Protein AF-A0A363SVZ6-F1 (afdb_monomer_lite)

Structure (mmCIF, N/CA/C/O backbone):
data_AF-A0A363SVZ6-F1
#
_entry.id   AF-A0A363SVZ6-F1
#
loop_
_atom_site.group_PDB
_atom_site.id
_atom_site.type_symbol
_atom_site.label_atom_id
_atom_site.label_alt_id
_atom_site.label_comp_id
_atom_site.label_asym_id
_atom_site.label_entity_id
_atom_site.label_seq_id
_atom_site.pdbx_PDB_ins_code
_atom_site.Cartn_x
_atom_site.Cartn_y
_atom_site.Cartn_z
_atom_site.occupancy
_atom_site.B_iso_or_equiv
_atom_site.auth_seq_id
_atom_site.auth_comp_id
_atom_site.auth_asym_id
_atom_site.auth_atom_id
_atom_site.pdbx_PDB_model_num
ATOM 1 N N . MET A 1 1 ? 6.813 -9.535 -14.608 1.00 70.62 1 MET A N 1
ATOM 2 C CA . MET A 1 1 ? 5.984 -8.451 -14.034 1.00 70.62 1 MET A CA 1
ATOM 3 C C . MET A 1 1 ? 6.846 -7.637 -13.083 1.00 70.62 1 MET A C 1
ATOM 5 O O . MET A 1 1 ? 7.619 -8.260 -12.357 1.00 70.62 1 MET A O 1
ATOM 9 N N . PRO A 1 2 ? 6.773 -6.295 -13.116 1.00 78.62 2 PRO A N 1
ATOM 10 C CA . PRO A 1 2 ? 7.549 -5.452 -12.213 1.00 78.62 2 PRO A CA 1
ATOM 11 C C . PRO A 1 2 ? 7.153 -5.678 -10.747 1.00 78.62 2 PRO A C 1
ATOM 13 O O . PRO A 1 2 ? 6.031 -6.082 -10.434 1.00 78.62 2 PRO A O 1
ATOM 16 N N . GLN A 1 3 ? 8.113 -5.454 -9.851 1.00 85.69 3 GLN A N 1
ATOM 17 C CA . GLN A 1 3 ? 7.926 -5.544 -8.406 1.00 85.69 3 GLN A CA 1
ATOM 18 C C . GLN A 1 3 ? 7.827 -4.142 -7.812 1.00 85.69 3 GLN A C 1
ATOM 20 O O . GLN A 1 3 ? 8.694 -3.295 -8.026 1.00 85.69 3 GLN A O 1
ATOM 25 N N . TYR A 1 4 ? 6.779 -3.913 -7.032 1.00 87.94 4 TYR A N 1
ATOM 26 C CA . TYR A 1 4 ? 6.568 -2.676 -6.297 1.00 87.94 4 TYR A CA 1
ATOM 27 C C . TYR A 1 4 ? 6.698 -2.958 -4.809 1.00 87.94 4 TYR A C 1
ATOM 29 O O . TYR A 1 4 ? 6.047 -3.855 -4.282 1.00 87.94 4 TYR A O 1
ATOM 37 N N . TYR A 1 5 ? 7.541 -2.196 -4.129 1.00 87.44 5 TYR A N 1
ATOM 38 C CA . TYR A 1 5 ? 7.612 -2.199 -2.679 1.00 87.44 5 TYR A CA 1
ATOM 39 C C . TYR A 1 5 ? 6.630 -1.171 -2.153 1.00 87.44 5 TYR A C 1
ATOM 41 O O . TYR A 1 5 ? 6.723 0.012 -2.486 1.00 87.44 5 TYR A O 1
ATOM 49 N N . VAL A 1 6 ? 5.675 -1.642 -1.366 1.00 89.12 6 VAL A N 1
ATOM 50 C CA . VAL A 1 6 ? 4.682 -0.802 -0.716 1.00 89.12 6 VAL A CA 1
ATOM 51 C C . VAL A 1 6 ? 5.010 -0.774 0.765 1.00 89.12 6 VAL A C 1
ATOM 53 O O . VAL A 1 6 ? 5.036 -1.815 1.427 1.00 89.12 6 VAL A O 1
ATOM 56 N N . GLU A 1 7 ? 5.269 0.426 1.264 1.00 88.44 7 GLU A N 1
ATOM 57 C CA . GLU A 1 7 ? 5.542 0.697 2.668 1.00 88.44 7 GLU A CA 1
ATOM 58 C C . GLU A 1 7 ? 4.571 1.751 3.207 1.00 88.44 7 GLU A C 1
ATOM 60 O O . GLU A 1 7 ? 4.167 2.671 2.494 1.00 88.44 7 GLU A O 1
ATOM 65 N N . GLY A 1 8 ? 4.167 1.625 4.464 1.00 88.12 8 GLY A N 1
ATOM 66 C CA . GLY A 1 8 ? 3.277 2.590 5.098 1.00 88.12 8 GLY A CA 1
ATOM 67 C C . GLY A 1 8 ? 2.847 2.154 6.487 1.00 88.12 8 GLY A C 1
ATOM 68 O O . GLY A 1 8 ? 3.140 1.046 6.925 1.00 88.12 8 GLY A O 1
ATOM 69 N N . LEU A 1 9 ? 2.136 3.030 7.185 1.00 88.00 9 LEU A N 1
ATOM 70 C CA . LEU A 1 9 ? 1.516 2.714 8.466 1.00 88.00 9 LEU A CA 1
ATOM 71 C C . LEU A 1 9 ? 0.015 2.544 8.252 1.00 88.00 9 LEU A C 1
ATOM 73 O O . LEU A 1 9 ? -0.631 3.376 7.609 1.00 88.00 9 LEU A O 1
ATOM 77 N N . PHE A 1 10 ? -0.548 1.469 8.792 1.00 88.19 10 PHE A N 1
ATOM 78 C CA . PHE A 1 10 ? -1.982 1.228 8.741 1.00 88.19 10 PHE A CA 1
ATOM 79 C C . PHE A 1 10 ? -2.523 0.925 10.130 1.00 88.19 10 PHE A C 1
ATOM 81 O O . PHE A 1 10 ? -1.870 0.307 10.963 1.00 88.19 10 PHE A O 1
ATOM 88 N N . ALA A 1 11 ? -3.740 1.374 10.392 1.00 86.81 11 ALA A N 1
ATOM 89 C CA . ALA A 1 11 ? -4.477 1.009 11.575 1.00 86.81 11 ALA A CA 1
ATOM 90 C C . ALA A 1 11 ? -5.258 -0.269 11.299 1.00 86.81 11 ALA A C 1
ATOM 92 O O . ALA A 1 11 ? -6.062 -0.326 10.367 1.00 86.81 11 ALA A O 1
ATOM 93 N N . ASN A 1 12 ? -5.074 -1.286 12.131 1.00 84.06 12 ASN A N 1
ATOM 94 C CA . ASN A 1 12 ? -5.833 -2.517 11.988 1.00 84.06 12 ASN A CA 1
ATOM 95 C C . ASN A 1 12 ? -7.329 -2.299 12.272 1.00 84.06 12 ASN A C 1
ATOM 97 O O . ASN A 1 12 ? -7.763 -1.278 12.816 1.00 84.06 12 ASN A O 1
ATOM 101 N N . LYS A 1 13 ? -8.147 -3.299 11.938 1.00 78.81 13 LYS A N 1
ATOM 102 C CA . LYS A 1 13 ? -9.610 -3.262 12.102 1.00 78.81 13 L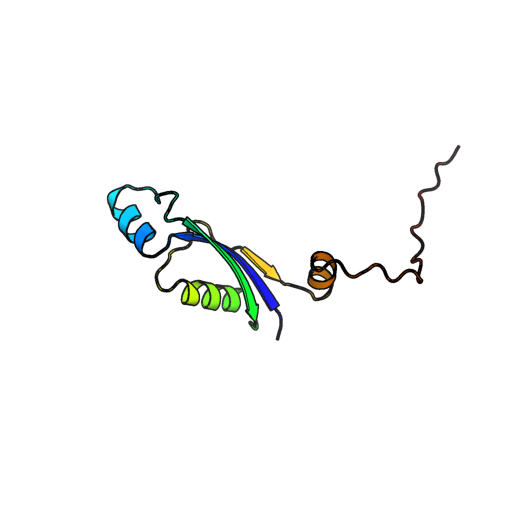YS A CA 1
ATOM 103 C C . LYS A 1 13 ? -10.065 -2.892 13.524 1.00 78.81 13 LYS A C 1
ATOM 105 O O . LYS A 1 13 ? -11.133 -2.304 13.705 1.00 78.81 13 LYS A O 1
ATOM 110 N N . GLN A 1 14 ? -9.268 -3.217 14.546 1.00 70.88 14 GLN A N 1
ATOM 111 C CA . GLN A 1 14 ? -9.544 -2.833 15.934 1.00 70.88 14 GLN A CA 1
ATOM 112 C C . GLN A 1 14 ? -9.201 -1.357 16.199 1.00 70.88 14 GLN A C 1
ATOM 114 O O . GLN A 1 14 ? -9.957 -0.671 16.891 1.00 70.88 14 GLN A O 1
ATOM 119 N N . GLY A 1 15 ? -8.116 -0.850 15.609 1.00 66.12 15 GLY A N 1
ATOM 120 C CA . GLY A 1 15 ? -7.716 0.557 15.636 1.00 66.12 15 GLY A CA 1
ATOM 121 C C . GLY A 1 15 ? -8.702 1.486 14.946 1.00 66.12 15 GLY A C 1
ATOM 122 O O . GLY A 1 15 ? -9.076 2.508 15.522 1.00 66.12 15 GLY A O 1
ATOM 123 N N . GLY A 1 16 ? -9.193 1.101 13.765 1.00 66.25 16 GLY A N 1
ATOM 124 C CA . GLY A 1 16 ? -10.207 1.863 13.027 1.00 66.25 16 GLY A CA 1
ATOM 125 C C . GLY A 1 16 ? -11.511 2.027 13.817 1.00 66.25 16 GLY A C 1
ATOM 126 O O . GLY A 1 16 ? -12.048 3.130 13.924 1.00 66.25 16 GLY A O 1
ATOM 127 N N . ARG A 1 17 ? -11.972 0.960 14.487 1.00 63.94 17 ARG A N 1
ATOM 128 C CA . ARG A 1 17 ? -13.152 1.018 15.371 1.00 63.94 17 ARG A CA 1
ATOM 129 C C . ARG A 1 17 ? -12.944 1.926 16.586 1.00 63.94 17 ARG A C 1
ATOM 131 O O . ARG A 1 17 ? -13.887 2.576 17.028 1.00 63.94 17 ARG A O 1
ATOM 138 N N . LYS A 1 18 ? -11.726 1.989 17.136 1.00 58.69 18 LYS A N 1
ATOM 139 C CA . LYS A 1 18 ? -11.405 2.860 18.280 1.00 58.69 18 LYS A CA 1
ATOM 140 C C . LYS A 1 18 ? -11.213 4.330 17.883 1.00 58.69 18 LYS A C 1
ATOM 142 O O . LYS A 1 18 ? -11.559 5.201 18.679 1.00 58.69 18 LYS A O 1
ATOM 147 N N . LYS A 1 19 ? -10.767 4.624 16.653 1.00 60.34 19 LYS A N 1
ATOM 148 C CA . LYS A 1 19 ? -10.659 5.999 16.121 1.00 60.34 19 LYS A CA 1
ATOM 149 C C . LYS A 1 19 ? -11.998 6.735 16.144 1.00 60.34 19 LYS A C 1
ATOM 151 O O . LYS A 1 19 ? -12.037 7.888 16.564 1.00 60.34 19 LYS A O 1
ATOM 156 N N . GLN A 1 20 ? -13.096 6.059 15.791 1.00 59.72 20 GLN A N 1
ATOM 157 C CA . GLN A 1 20 ? -14.441 6.654 15.828 1.00 59.72 20 GLN A CA 1
ATOM 158 C C . GLN A 1 20 ? -14.872 7.111 17.231 1.00 59.72 20 GLN A C 1
ATOM 160 O O . GLN A 1 20 ? -15.727 7.981 17.349 1.00 59.72 20 GLN A O 1
ATOM 165 N N . LYS A 1 21 ? -14.282 6.546 18.293 1.00 59.91 21 LYS A N 1
ATOM 166 C CA . LYS A 1 21 ? -14.656 6.838 19.683 1.00 59.91 21 LYS A CA 1
ATOM 167 C C . LYS A 1 21 ? -13.716 7.827 20.381 1.00 59.91 21 LYS A C 1
ATOM 169 O O . LYS A 1 21 ? -14.143 8.496 21.315 1.00 59.91 21 LYS A O 1
ATOM 174 N N . THR A 1 22 ? -12.454 7.914 19.958 1.00 61.00 22 THR A N 1
ATOM 175 C CA . THR A 1 22 ? -11.404 8.656 20.688 1.00 61.00 22 THR A CA 1
ATOM 176 C C . THR A 1 22 ? -10.683 9.705 19.831 1.00 61.00 22 THR A C 1
ATOM 178 O O . THR A 1 22 ? -9.824 10.413 20.340 1.00 61.00 22 THR A O 1
ATOM 181 N N . SER A 1 23 ? -11.041 9.867 18.550 1.00 60.38 23 SER A N 1
ATOM 182 C CA . SER A 1 23 ? -10.443 10.857 17.631 1.00 60.38 23 SER A CA 1
ATOM 183 C C . SER A 1 23 ? -8.937 10.683 17.358 1.00 60.38 23 SER A C 1
ATOM 185 O O . SER A 1 23 ? -8.347 11.503 16.661 1.00 60.38 23 SER A O 1
ATOM 187 N N . SER A 1 24 ? -8.328 9.602 17.851 1.00 65.19 24 SER A N 1
ATOM 188 C CA . SER A 1 24 ? -6.929 9.233 17.623 1.00 65.19 24 SER A CA 1
ATOM 189 C C . SER A 1 24 ? -6.811 7.715 17.517 1.00 65.19 24 SER A C 1
ATOM 191 O O . SER A 1 24 ? -7.538 6.980 18.195 1.00 65.19 24 SER A O 1
ATOM 193 N N . TYR A 1 25 ? -5.895 7.226 16.679 1.00 66.25 25 TYR A N 1
ATOM 194 C CA . TYR A 1 25 ? -5.547 5.807 16.674 1.00 66.25 25 TYR A CA 1
ATOM 195 C C . TYR A 1 25 ? -4.765 5.474 17.945 1.00 66.25 25 TYR A C 1
ATOM 197 O O . TYR A 1 25 ? -3.838 6.190 18.323 1.00 66.25 25 TYR A O 1
ATOM 205 N N . ALA A 1 26 ? -5.127 4.380 18.610 1.00 68.50 26 ALA A N 1
ATOM 206 C CA . ALA A 1 26 ? -4.297 3.855 19.684 1.00 68.50 26 ALA A CA 1
ATOM 207 C C . ALA A 1 26 ? -2.957 3.401 19.088 1.00 68.50 26 ALA A C 1
ATOM 209 O O . ALA A 1 26 ? -2.959 2.697 18.081 1.00 68.50 26 ALA A O 1
ATOM 210 N N . ALA A 1 27 ? -1.834 3.761 19.719 1.00 68.56 27 ALA A N 1
ATOM 211 C CA . ALA A 1 27 ? -0.497 3.390 19.244 1.00 68.56 27 ALA A CA 1
ATOM 212 C C . ALA A 1 27 ? -0.356 1.869 19.022 1.00 68.56 27 ALA A C 1
ATOM 214 O O . ALA A 1 27 ? 0.213 1.441 18.028 1.00 68.56 27 ALA A O 1
ATOM 215 N N . ASN A 1 28 ? -0.991 1.057 19.876 1.00 74.94 28 ASN A N 1
ATOM 216 C CA . ASN A 1 28 ? -1.019 -0.410 19.761 1.00 74.94 28 ASN A CA 1
ATOM 217 C C . ASN A 1 28 ? -1.892 -0.949 18.617 1.00 74.94 28 ASN A C 1
ATOM 219 O O . ASN A 1 28 ? -2.043 -2.158 18.476 1.00 74.94 28 ASN A O 1
ATOM 223 N N . SER A 1 29 ?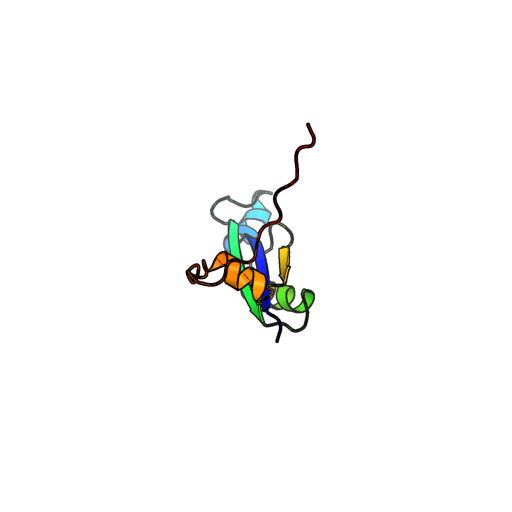 -2.561 -0.083 17.865 1.00 79.12 29 SER A N 1
ATOM 224 C CA . SER A 1 29 ? -3.404 -0.477 16.739 1.00 79.12 29 SER A CA 1
ATOM 225 C C . SER A 1 29 ? -2.868 0.013 15.399 1.00 79.12 29 SER A C 1
ATOM 227 O O . SER A 1 29 ? -3.539 -0.210 14.396 1.00 79.12 29 SER A O 1
ATOM 229 N N . ILE A 1 30 ? -1.707 0.675 15.394 1.00 84.69 30 ILE A N 1
ATOM 230 C CA . ILE A 1 30 ? -0.974 1.080 14.195 1.00 84.69 30 ILE A CA 1
ATOM 231 C C . ILE A 1 30 ? 0.095 0.022 13.939 1.00 84.69 30 ILE A C 1
ATOM 233 O O . ILE A 1 30 ? 0.931 -0.242 14.800 1.00 84.69 30 ILE A O 1
ATOM 237 N N . GLU A 1 31 ? 0.070 -0.569 12.755 1.00 85.06 31 GLU A N 1
ATOM 238 C CA . GLU A 1 31 ? 1.008 -1.593 12.323 1.00 85.06 31 GLU A CA 1
ATOM 239 C C . GLU A 1 31 ? 1.756 -1.116 11.067 1.00 85.06 31 GLU A C 1
ATOM 241 O O . GLU A 1 31 ? 1.172 -0.450 10.202 1.00 85.06 31 GLU A O 1
ATOM 246 N N . PRO A 1 32 ? 3.062 -1.411 10.954 1.00 87.88 32 PRO A N 1
ATOM 247 C CA . PRO A 1 32 ? 3.806 -1.142 9.737 1.00 87.88 32 PRO A CA 1
ATOM 248 C C . PRO A 1 32 ? 3.443 -2.164 8.660 1.00 87.88 32 PRO A C 1
ATOM 250 O O . PRO A 1 32 ? 3.475 -3.374 8.876 1.00 87.88 32 PRO A O 1
ATOM 253 N N . TYR A 1 33 ? 3.148 -1.662 7.471 1.00 87.81 33 TYR A N 1
ATOM 254 C CA . TYR A 1 33 ? 3.042 -2.442 6.253 1.00 87.81 33 TYR A CA 1
ATOM 255 C C . TYR A 1 33 ? 4.325 -2.268 5.448 1.00 87.81 33 TYR A C 1
ATOM 257 O O . TYR A 1 33 ? 4.752 -1.145 5.190 1.00 87.81 33 TYR A O 1
ATOM 265 N N . ALA A 1 34 ? 4.944 -3.376 5.059 1.00 88.38 34 ALA A N 1
ATOM 266 C CA . ALA A 1 34 ? 6.174 -3.395 4.281 1.00 88.38 34 ALA A CA 1
ATOM 267 C C . ALA A 1 34 ? 6.213 -4.686 3.462 1.00 88.38 34 ALA A C 1
ATOM 269 O O . ALA A 1 34 ? 6.643 -5.735 3.948 1.00 88.38 34 ALA A O 1
ATOM 270 N N . LYS A 1 35 ? 5.707 -4.636 2.228 1.00 86.44 35 LYS A N 1
ATOM 271 C CA . LYS 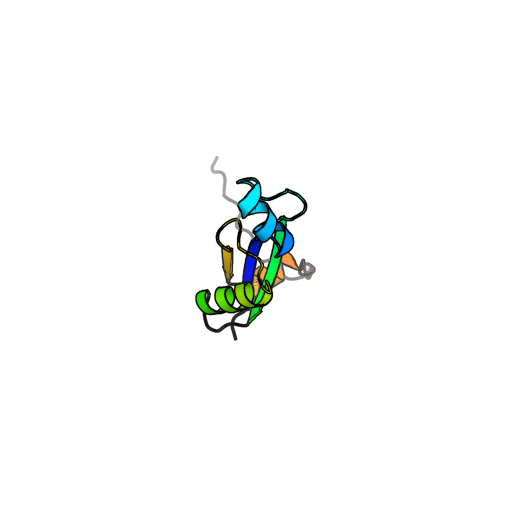A 1 35 ? 5.618 -5.815 1.357 1.00 86.44 35 LYS A CA 1
ATOM 272 C C . LYS A 1 35 ? 5.958 -5.493 -0.086 1.00 86.44 35 LYS A C 1
ATOM 274 O O . LYS A 1 35 ? 5.719 -4.397 -0.583 1.00 86.44 35 LYS A O 1
ATOM 279 N N . THR A 1 36 ? 6.497 -6.499 -0.768 1.00 89.00 36 THR A N 1
ATOM 280 C CA . THR A 1 36 ? 6.724 -6.450 -2.214 1.00 89.00 36 THR A CA 1
ATOM 281 C C . THR A 1 36 ? 5.544 -7.095 -2.925 1.00 89.00 36 THR A C 1
ATOM 283 O O . THR A 1 36 ? 5.217 -8.245 -2.647 1.00 89.00 36 THR A O 1
ATOM 286 N N . ILE A 1 37 ? 4.929 -6.365 -3.848 1.00 88.19 37 ILE A N 1
ATOM 287 C CA . ILE A 1 37 ? 3.762 -6.784 -4.618 1.00 88.19 37 ILE A CA 1
ATOM 288 C C . ILE A 1 37 ? 4.139 -6.822 -6.096 1.00 88.19 37 ILE A C 1
ATOM 290 O O . ILE A 1 37 ? 4.729 -5.881 -6.633 1.00 88.19 37 ILE A O 1
ATOM 294 N N . TRP A 1 38 ? 3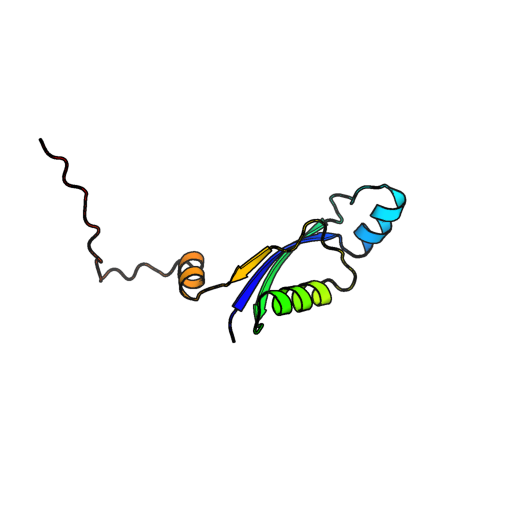.789 -7.918 -6.764 1.00 89.81 38 TRP A N 1
ATOM 295 C CA . TRP A 1 38 ? 3.827 -7.992 -8.221 1.00 89.81 38 TRP A CA 1
ATOM 296 C C . TRP A 1 38 ? 2.585 -7.314 -8.786 1.00 89.81 38 TRP A C 1
ATOM 298 O O . TRP A 1 38 ? 1.470 -7.751 -8.523 1.00 89.81 38 TRP A O 1
ATOM 308 N N . ALA A 1 39 ? 2.777 -6.253 -9.561 1.00 88.25 39 ALA A N 1
ATOM 309 C CA . ALA A 1 39 ? 1.690 -5.533 -10.213 1.00 88.25 39 ALA A CA 1
ATOM 310 C C . ALA A 1 39 ? 2.167 -4.990 -11.559 1.00 88.25 39 ALA A C 1
ATOM 312 O O . ALA A 1 39 ? 3.367 -4.924 -11.821 1.00 88.25 39 ALA A O 1
ATOM 313 N N . ASN A 1 40 ? 1.242 -4.581 -12.419 1.00 87.31 40 ASN A N 1
ATOM 314 C CA . ASN A 1 40 ? 1.567 -3.949 -13.699 1.00 87.31 40 ASN A CA 1
ATOM 315 C C . ASN A 1 40 ? 1.772 -2.432 -13.566 1.00 87.31 40 ASN A C 1
ATOM 317 O O . ASN A 1 40 ? 2.279 -1.787 -14.480 1.00 87.31 40 ASN A O 1
ATOM 321 N N . SER A 1 41 ? 1.356 -1.853 -12.437 1.00 86.69 41 SER A N 1
ATOM 322 C CA . SER A 1 41 ? 1.365 -0.414 -12.187 1.00 86.69 41 SER A CA 1
ATOM 323 C C . SER A 1 41 ? 1.447 -0.125 -10.684 1.00 86.69 41 SER A C 1
ATOM 325 O O . SER A 1 41 ? 0.907 -0.902 -9.891 1.00 86.69 41 SER A O 1
ATOM 327 N N . PRO A 1 42 ? 2.037 1.008 -10.253 1.00 84.00 42 PRO A N 1
ATOM 328 C CA . PRO A 1 42 ? 2.068 1.383 -8.838 1.00 84.00 42 PRO A CA 1
ATOM 329 C C . PRO A 1 42 ? 0.665 1.542 -8.237 1.00 84.00 42 PRO A C 1
ATOM 331 O O . PRO A 1 42 ? 0.459 1.204 -7.078 1.00 84.00 42 PRO A O 1
ATOM 334 N N . LYS A 1 43 ? -0.323 2.002 -9.020 1.00 87.88 43 LYS A N 1
ATOM 335 C CA . LYS A 1 43 ? -1.719 2.101 -8.555 1.00 87.88 43 LYS A CA 1
ATOM 336 C C . LYS A 1 43 ? -2.307 0.729 -8.232 1.00 87.88 43 LYS A C 1
ATOM 338 O O . LYS A 1 43 ? -3.004 0.576 -7.238 1.00 87.88 43 LYS A O 1
ATOM 343 N N . GLU A 1 44 ? -2.001 -0.258 -9.065 1.00 90.38 44 GLU A N 1
ATOM 344 C CA . GLU A 1 44 ? -2.462 -1.632 -8.890 1.00 90.38 44 GLU A CA 1
ATOM 345 C C . GLU A 1 44 ? -1.799 -2.279 -7.662 1.00 90.38 44 GLU A C 1
ATOM 347 O O . GLU A 1 44 ? -2.478 -2.921 -6.868 1.00 90.38 44 GLU A O 1
ATOM 352 N N . ALA A 1 45 ? -0.515 -1.996 -7.414 1.00 89.31 45 ALA A N 1
ATOM 353 C CA . ALA A 1 45 ? 0.160 -2.415 -6.184 1.00 89.31 45 ALA A CA 1
ATOM 354 C C . ALA A 1 45 ? -0.503 -1.845 -4.914 1.00 89.31 45 ALA A C 1
ATOM 356 O O . ALA A 1 45 ? -0.634 -2.561 -3.925 1.00 89.31 45 ALA A O 1
ATOM 357 N N . ILE A 1 46 ? -0.966 -0.587 -4.937 1.00 89.12 46 ILE A N 1
ATOM 358 C CA . ILE A 1 46 ? -1.694 0.020 -3.804 1.00 89.12 46 ILE A CA 1
ATOM 359 C C . ILE A 1 46 ? -3.035 -0.673 -3.580 1.00 89.12 46 ILE A C 1
ATOM 361 O O . ILE A 1 46 ? -3.412 -0.899 -2.431 1.00 89.12 46 ILE A O 1
ATOM 365 N N . LEU A 1 47 ? -3.757 -1.004 -4.654 1.00 90.50 47 LEU A N 1
ATOM 366 C CA . LEU A 1 47 ? -5.034 -1.710 -4.553 1.00 90.50 47 LEU A CA 1
ATOM 367 C C . LEU A 1 47 ? -4.845 -3.077 -3.898 1.00 90.50 47 LEU A C 1
ATOM 369 O O . LEU A 1 47 ? -5.538 -3.374 -2.931 1.00 90.50 47 LEU A O 1
ATOM 373 N N . PHE A 1 48 ? -3.852 -3.850 -4.345 1.00 90.56 48 PHE A N 1
ATOM 374 C CA . PHE A 1 48 ? -3.511 -5.127 -3.720 1.00 90.56 48 PHE A CA 1
ATOM 375 C C . PHE A 1 48 ? -3.084 -4.966 -2.260 1.00 90.56 48 PHE A C 1
ATOM 377 O O . PHE A 1 48 ? -3.543 -5.720 -1.409 1.00 90.56 48 PHE A O 1
ATOM 384 N N . ALA A 1 49 ? -2.254 -3.964 -1.949 1.00 89.12 49 ALA A N 1
ATOM 385 C CA . ALA A 1 49 ? -1.846 -3.700 -0.572 1.00 89.12 49 ALA A CA 1
ATOM 386 C C . ALA A 1 49 ? -3.045 -3.364 0.321 1.00 89.12 49 ALA A C 1
ATOM 388 O O . ALA A 1 49 ? -3.128 -3.845 1.443 1.00 89.12 49 ALA A O 1
ATOM 389 N N . THR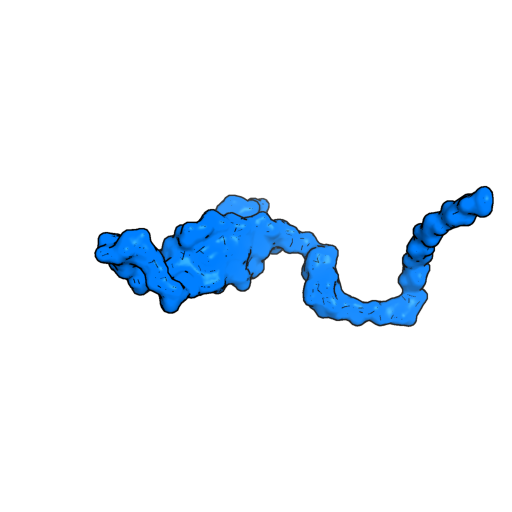 A 1 50 ? -3.974 -2.553 -0.186 1.00 88.19 50 THR A N 1
ATOM 390 C CA . THR A 1 50 ? -5.164 -2.108 0.548 1.00 88.19 50 THR A CA 1
ATOM 391 C C . THR A 1 50 ? -6.162 -3.246 0.752 1.00 88.19 50 THR A C 1
ATOM 393 O O . THR A 1 50 ? -6.742 -3.352 1.830 1.00 88.19 50 THR A O 1
ATOM 396 N N . ASP A 1 51 ? -6.335 -4.113 -0.247 1.00 88.88 51 ASP A N 1
ATOM 397 C CA . ASP A 1 51 ? -7.158 -5.323 -0.141 1.00 88.88 51 ASP A CA 1
ATOM 398 C C . ASP A 1 51 ? -6.613 -6.276 0.938 1.00 88.88 51 ASP A C 1
ATOM 400 O O . ASP A 1 51 ? -7.361 -6.772 1.786 1.00 88.88 51 ASP A O 1
ATOM 404 N N . GLU A 1 52 ? -5.285 -6.425 1.002 1.00 86.88 52 GLU A N 1
ATOM 405 C CA . GLU A 1 52 ? -4.618 -7.277 1.990 1.00 86.88 52 GLU A CA 1
ATOM 406 C C . GLU A 1 52 ? -4.835 -6.810 3.442 1.00 86.88 52 GLU A C 1
ATOM 408 O O . GLU A 1 52 ? -4.814 -7.627 4.365 1.00 86.88 52 GLU A O 1
ATOM 413 N N . LEU A 1 53 ? -5.114 -5.517 3.665 1.00 82.62 53 LEU A N 1
ATOM 414 C CA . LEU A 1 53 ? -5.359 -4.973 5.006 1.00 82.62 53 LEU A CA 1
ATOM 415 C C . LEU A 1 53 ? -6.646 -5.505 5.662 1.00 82.62 53 LEU A C 1
ATOM 417 O O . LEU A 1 53 ? -6.858 -5.255 6.849 1.00 82.62 53 LEU A O 1
ATOM 421 N N . ASN A 1 54 ? -7.523 -6.206 4.928 1.00 79.56 54 ASN A N 1
ATOM 422 C CA . ASN A 1 54 ? -8.721 -6.887 5.449 1.00 79.56 54 ASN A CA 1
ATOM 423 C C . ASN A 1 54 ? -9.586 -6.008 6.391 1.00 79.56 54 ASN A C 1
ATOM 425 O O . ASN A 1 54 ? -10.033 -6.413 7.473 1.00 79.56 54 ASN A O 1
ATOM 429 N N . GLY A 1 55 ? -9.803 -4.751 5.989 1.00 74.81 55 GLY A N 1
ATOM 430 C CA . GLY A 1 55 ? -10.546 -3.752 6.766 1.00 74.81 55 GLY A CA 1
ATOM 431 C C . GLY A 1 55 ? -9.703 -2.924 7.743 1.00 74.81 55 GLY A C 1
ATOM 432 O O . GLY A 1 55 ? -10.270 -2.281 8.630 1.00 74.81 55 GLY A O 1
ATOM 433 N N . GLY A 1 56 ? -8.376 -2.951 7.613 1.00 79.38 56 GLY A N 1
ATOM 434 C CA . GLY A 1 56 ? -7.491 -1.907 8.124 1.00 79.38 56 GLY A CA 1
ATOM 435 C C . GLY A 1 56 ? -7.551 -0.636 7.269 1.00 79.38 56 GLY A C 1
ATOM 436 O O . GLY A 1 56 ? -7.903 -0.681 6.093 1.00 79.38 56 GLY A O 1
ATOM 437 N N . GLU A 1 57 ? -7.225 0.505 7.869 1.00 83.75 57 GLU A N 1
ATOM 438 C CA . GLU A 1 57 ? -7.223 1.818 7.216 1.00 83.75 57 GLU A CA 1
ATOM 439 C C . GLU A 1 57 ? -5.813 2.405 7.257 1.00 83.75 57 GLU A C 1
ATOM 441 O O . GLU A 1 57 ? -5.176 2.407 8.308 1.00 83.75 57 GLU A O 1
ATOM 446 N N . TRP A 1 58 ? -5.321 2.925 6.135 1.00 85.81 58 TRP A N 1
ATOM 447 C CA . TRP A 1 58 ? -4.039 3.627 6.089 1.00 85.81 58 TRP A CA 1
ATOM 448 C C . TRP A 1 58 ? -4.064 4.852 7.010 1.00 85.81 58 TRP A C 1
ATOM 450 O O . TRP A 1 58 ? -4.940 5.707 6.882 1.00 85.81 58 TRP A O 1
ATOM 460 N N . THR A 1 59 ? -3.111 4.948 7.941 1.00 81.81 59 THR A N 1
ATOM 461 C CA . THR A 1 59 ? -2.996 6.139 8.800 1.00 81.81 59 THR A CA 1
ATOM 462 C C . THR A 1 59 ? -2.348 7.292 8.047 1.00 81.81 59 THR A C 1
ATOM 464 O O . THR A 1 59 ? -2.710 8.446 8.251 1.00 81.81 59 THR A O 1
ATOM 467 N N . GLU A 1 60 ? -1.407 6.962 7.165 1.00 76.88 60 GLU A N 1
ATOM 468 C CA . GLU A 1 60 ? -0.756 7.861 6.219 1.00 76.88 60 GLU A CA 1
ATOM 469 C C . GLU A 1 60 ? -0.746 7.173 4.847 1.00 76.88 60 GLU A C 1
ATOM 471 O O . GLU A 1 60 ? -0.732 5.942 4.777 1.00 76.88 60 GLU A O 1
ATOM 476 N N . GLY A 1 61 ? -0.822 7.943 3.758 1.00 79.75 61 GLY A N 1
ATOM 477 C CA . GLY A 1 61 ? -0.912 7.377 2.409 1.00 79.75 61 GLY A CA 1
ATOM 478 C C . GLY A 1 61 ? 0.236 6.394 2.121 1.00 79.75 61 GLY A C 1
ATOM 479 O O . GLY A 1 61 ? 1.384 6.710 2.439 1.00 79.75 61 GLY A O 1
ATOM 480 N N . PRO A 1 62 ? -0.036 5.218 1.523 1.00 83.50 62 PRO A N 1
ATOM 481 C CA . PRO A 1 62 ? 0.994 4.216 1.284 1.00 83.50 62 PRO A CA 1
ATOM 482 C C . PRO A 1 62 ? 2.027 4.742 0.289 1.00 83.50 62 PRO A C 1
ATOM 484 O O . PRO A 1 62 ? 1.693 5.276 -0.773 1.00 83.50 62 PRO A O 1
ATOM 487 N N . LYS A 1 63 ? 3.301 4.558 0.620 1.00 84.12 63 LYS A N 1
ATOM 488 C CA . LYS A 1 63 ? 4.419 4.913 -0.241 1.00 84.12 63 LYS A CA 1
ATOM 489 C C . LYS A 1 6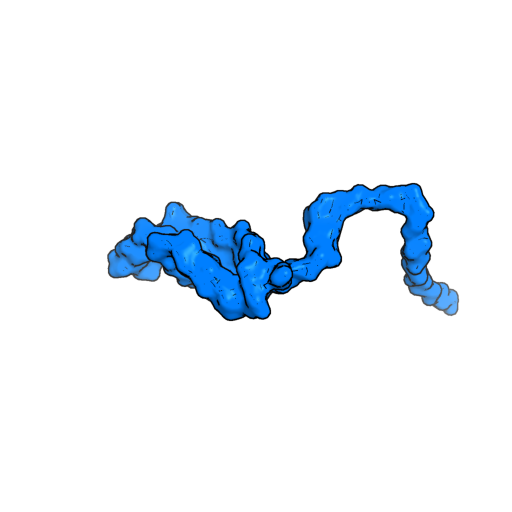3 ? 4.758 3.725 -1.125 1.00 84.12 63 LYS A C 1
ATOM 491 O O . LYS A 1 63 ? 4.994 2.618 -0.649 1.00 84.12 63 LYS A O 1
ATOM 496 N N . VAL A 1 64 ? 4.791 3.970 -2.429 1.00 85.50 64 VAL A N 1
ATOM 497 C CA . VAL A 1 64 ? 5.145 2.956 -3.420 1.00 85.50 64 VAL A CA 1
ATOM 498 C C . VAL A 1 64 ? 6.480 3.309 -4.035 1.00 85.50 64 VAL A C 1
ATOM 500 O O . VAL A 1 64 ? 6.630 4.361 -4.655 1.00 85.50 64 VAL A O 1
ATOM 503 N N . SER A 1 65 ? 7.427 2.395 -3.901 1.00 79.88 65 SER A N 1
ATOM 504 C CA . SER A 1 65 ? 8.730 2.469 -4.546 1.00 79.88 65 SER A CA 1
ATOM 505 C C . SER A 1 65 ? 8.845 1.320 -5.543 1.00 79.88 65 SER A C 1
ATOM 507 O O . SER A 1 65 ? 8.548 0.171 -5.219 1.00 79.88 65 SER A O 1
ATOM 509 N N . LEU A 1 66 ? 9.253 1.608 -6.778 1.00 79.81 66 LEU A N 1
ATOM 510 C CA . LEU A 1 66 ? 9.522 0.558 -7.759 1.00 79.81 66 LEU A CA 1
ATOM 511 C C . LEU A 1 66 ? 10.829 -0.138 -7.369 1.00 79.81 66 LEU A C 1
ATOM 513 O O . LEU A 1 66 ? 11.870 0.510 -7.273 1.00 79.81 66 LEU A O 1
ATOM 517 N N . VAL A 1 67 ? 10.777 -1.446 -7.120 1.00 66.94 67 VAL A N 1
ATOM 518 C CA . VAL A 1 67 ? 11.983 -2.225 -6.824 1.00 66.94 67 VAL A CA 1
ATOM 519 C C . VAL A 1 67 ? 12.607 -2.595 -8.153 1.00 66.94 67 VAL A C 1
ATOM 521 O O . VAL A 1 67 ? 12.199 -3.558 -8.800 1.00 66.94 67 VAL A O 1
ATOM 524 N N . THR A 1 68 ? 13.585 -1.809 -8.591 1.00 63.25 68 THR A N 1
ATOM 525 C CA . THR A 1 68 ? 14.475 -2.248 -9.664 1.00 63.25 68 THR A CA 1
ATOM 526 C C . THR A 1 68 ? 15.382 -3.357 -9.128 1.00 63.25 68 THR A C 1
ATOM 528 O O . THR A 1 68 ? 15.742 -3.370 -7.946 1.00 63.25 68 THR A O 1
ATOM 531 N N . GLU A 1 69 ? 15.762 -4.308 -9.983 1.00 53.91 69 GLU A N 1
ATOM 532 C CA . GLU A 1 69 ? 16.652 -5.414 -9.598 1.00 53.91 69 GLU A CA 1
ATOM 533 C C . GLU A 1 69 ? 17.975 -4.905 -8.990 1.00 53.91 69 GLU A C 1
ATOM 535 O O . GLU A 1 69 ? 18.469 -5.481 -8.024 1.00 53.91 69 GLU A O 1
ATOM 540 N N . GLU A 1 70 ? 18.481 -3.758 -9.459 1.00 55.94 70 GLU A N 1
ATOM 541 C CA . GLU A 1 70 ? 19.680 -3.085 -8.937 1.00 55.94 70 GLU A CA 1
ATOM 542 C C . GLU A 1 70 ? 19.529 -2.641 -7.469 1.00 55.94 70 GLU A C 1
ATOM 544 O O . GLU A 1 70 ? 20.446 -2.796 -6.659 1.00 55.94 70 GLU A O 1
ATOM 549 N N . GLN A 1 71 ? 18.342 -2.161 -7.081 1.00 60.88 71 GLN A N 1
ATOM 550 C CA . GLN A 1 71 ? 18.061 -1.775 -5.699 1.00 60.88 71 GLN A CA 1
ATOM 551 C C . GLN A 1 71 ? 17.946 -3.010 -4.790 1.00 60.88 71 GLN A C 1
ATOM 553 O O . GLN A 1 71 ? 18.446 -2.987 -3.666 1.00 60.88 71 GLN A O 1
ATOM 558 N N . ARG A 1 72 ? 17.388 -4.122 -5.298 1.00 59.16 72 ARG A N 1
ATOM 559 C CA . ARG A 1 72 ? 17.338 -5.415 -4.589 1.00 59.16 72 ARG A CA 1
ATOM 560 C C . ARG A 1 72 ? 18.740 -5.985 -4.340 1.00 59.16 72 ARG A C 1
ATOM 562 O O . ARG A 1 72 ? 19.012 -6.443 -3.231 1.00 59.16 72 ARG A O 1
ATOM 569 N N . MET A 1 73 ? 19.637 -5.896 -5.328 1.00 51.97 73 MET A N 1
ATOM 570 C CA . MET A 1 73 ? 21.031 -6.349 -5.198 1.00 51.97 73 MET A CA 1
ATOM 571 C C . MET A 1 73 ? 21.843 -5.515 -4.194 1.00 51.97 73 MET A C 1
ATOM 573 O O . MET A 1 73 ? 22.732 -6.049 -3.532 1.00 51.97 73 MET A O 1
ATOM 577 N N . ARG A 1 74 ? 21.506 -4.229 -4.013 1.00 59.62 74 ARG A N 1
ATOM 578 C CA . ARG A 1 74 ? 22.140 -3.356 -3.009 1.00 59.62 74 ARG A CA 1
ATOM 579 C C . ARG A 1 74 ? 21.689 -3.671 -1.581 1.00 59.62 74 ARG A C 1
ATOM 581 O O . ARG A 1 74 ? 22.505 -3.637 -0.667 1.00 59.62 74 ARG A O 1
ATOM 588 N N . THR A 1 75 ? 20.405 -3.980 -1.383 1.00 57.06 75 THR A N 1
ATOM 589 C CA . THR A 1 75 ? 19.834 -4.275 -0.055 1.00 57.06 75 THR A CA 1
ATOM 590 C C . THR A 1 75 ? 20.150 -5.691 0.424 1.00 57.06 75 THR A C 1
ATOM 592 O O . THR A 1 75 ? 20.302 -5.904 1.622 1.00 57.06 75 THR A O 1
ATOM 595 N N . GLN A 1 76 ? 20.290 -6.657 -0.489 1.00 55.28 76 GLN A N 1
ATOM 596 C CA . GLN A 1 76 ? 20.673 -8.028 -0.135 1.00 55.28 76 GLN A CA 1
ATOM 597 C C . GLN A 1 76 ? 22.171 -8.202 0.145 1.00 55.28 76 GLN A C 1
ATOM 599 O O . GLN A 1 76 ? 22.579 -9.322 0.433 1.00 55.28 76 GLN A O 1
ATOM 604 N N . GLY A 1 77 ? 22.974 -7.128 0.095 1.00 50.19 77 GLY A N 1
ATOM 605 C CA . GLY A 1 77 ? 24.411 -7.213 0.330 1.00 50.19 77 GLY A CA 1
ATOM 606 C C . GLY A 1 77 ? 25.028 -8.237 -0.611 1.00 50.19 77 GLY A C 1
ATOM 607 O O . GLY A 1 77 ? 25.469 -9.293 -0.165 1.00 50.19 77 GLY A O 1
ATOM 608 N N . ALA A 1 78 ? 24.994 -7.959 -1.919 1.00 49.66 78 ALA A N 1
ATOM 609 C CA . ALA A 1 78 ? 25.751 -8.756 -2.874 1.00 49.66 78 ALA A CA 1
ATOM 610 C C . ALA A 1 78 ? 27.179 -8.924 -2.317 1.00 49.66 78 ALA A C 1
ATOM 612 O O . ALA A 1 78 ? 27.820 -7.902 -2.050 1.00 49.66 78 ALA A O 1
ATOM 613 N N . PRO A 1 79 ? 27.665 -10.158 -2.067 1.00 52.16 79 PRO A N 1
ATOM 614 C CA . PRO A 1 79 ? 29.050 -10.342 -1.677 1.00 52.16 79 PRO A CA 1
ATOM 615 C C . PRO A 1 79 ? 29.898 -9.668 -2.749 1.00 52.16 79 PRO A C 1
ATOM 617 O O . PRO A 1 79 ? 29.740 -9.955 -3.938 1.00 52.16 79 PRO A O 1
ATOM 620 N N . GLU A 1 80 ? 30.734 -8.720 -2.329 1.00 52.84 80 GLU A N 1
ATOM 621 C CA . GLU A 1 80 ? 31.738 -8.117 -3.190 1.00 52.84 80 GLU A CA 1
ATOM 622 C C . GLU A 1 80 ? 32.540 -9.273 -3.786 1.00 52.84 80 GLU A C 1
ATOM 624 O O . GLU A 1 80 ? 33.305 -9.923 -3.079 1.00 52.84 80 GLU A O 1
ATOM 629 N N . PHE A 1 81 ? 32.318 -9.604 -5.061 1.00 50.56 81 PHE A N 1
ATOM 630 C CA . PHE A 1 81 ? 33.176 -10.557 -5.750 1.00 50.56 81 PHE A CA 1
ATOM 631 C C . PHE A 1 81 ? 34.557 -9.894 -5.816 1.00 50.56 81 PHE A C 1
ATOM 633 O O . PHE A 1 81 ? 34.699 -8.869 -6.498 1.00 50.56 81 PHE A O 1
ATOM 640 N N . PRO A 1 82 ? 35.579 -10.410 -5.108 1.00 49.81 82 PRO A N 1
ATOM 641 C CA . PRO A 1 82 ? 36.889 -9.794 -5.123 1.00 49.81 82 PRO A CA 1
ATOM 642 C C . PRO A 1 82 ? 37.521 -10.155 -6.467 1.00 49.81 82 PRO A C 1
ATOM 644 O O . PRO A 1 82 ? 38.058 -11.246 -6.640 1.00 49.81 82 PRO A O 1
ATOM 647 N N . GLY A 1 83 ? 37.397 -9.274 -7.461 1.00 52.31 83 GLY A N 1
ATOM 648 C CA . GLY A 1 83 ? 37.999 -9.544 -8.767 1.00 52.31 83 GLY A CA 1
ATOM 649 C C . GLY A 1 83 ? 37.807 -8.521 -9.881 1.00 52.31 83 GLY A C 1
ATOM 650 O O . GLY A 1 83 ? 38.578 -8.563 -10.831 1.00 52.31 83 GLY A O 1
ATOM 651 N N . PHE A 1 84 ? 36.852 -7.590 -9.803 1.00 49.81 84 PHE A N 1
ATOM 652 C CA . PHE A 1 84 ? 36.666 -6.592 -10.866 1.00 49.81 84 PHE A CA 1
ATOM 653 C C . PHE A 1 84 ? 36.557 -5.178 -10.297 1.00 49.81 84 PHE A C 1
ATOM 655 O O . PHE A 1 84 ? 35.488 -4.662 -9.984 1.00 49.81 84 PHE A O 1
ATOM 662 N N . SER A 1 85 ? 37.716 -4.540 -10.167 1.00 49.09 85 SER A N 1
ATOM 663 C CA . SER A 1 85 ? 37.853 -3.121 -9.873 1.00 49.09 85 SER A CA 1
ATOM 664 C C . SER A 1 85 ? 37.248 -2.277 -11.001 1.00 49.09 85 SER A C 1
ATOM 666 O O . SER A 1 85 ? 37.902 -2.018 -12.013 1.00 49.09 85 SER A O 1
ATOM 668 N N . ALA A 1 86 ? 36.024 -1.787 -10.825 1.00 51.62 86 ALA A N 1
ATOM 669 C CA . ALA A 1 86 ? 35.578 -0.601 -11.543 1.00 51.62 86 ALA A CA 1
ATOM 670 C C . ALA A 1 86 ? 36.254 0.621 -10.900 1.00 51.62 86 ALA A C 1
ATOM 672 O O . ALA A 1 86 ? 35.834 1.119 -9.857 1.00 51.62 86 ALA A O 1
ATOM 673 N N . SER A 1 87 ? 37.366 1.045 -11.504 1.00 49.69 87 SER A N 1
ATOM 674 C CA . SER A 1 87 ? 38.122 2.258 -11.189 1.00 49.69 87 SER A CA 1
ATOM 675 C C . SER A 1 87 ? 37.224 3.435 -10.797 1.00 49.69 87 SER A C 1
ATOM 677 O O . SER A 1 87 ? 36.542 4.017 -11.636 1.00 49.69 87 SER A O 1
ATOM 679 N N . GLN A 1 88 ? 37.275 3.837 -9.528 1.00 55.75 88 GLN A N 1
ATOM 680 C CA . GLN A 1 88 ? 36.776 5.137 -9.083 1.00 55.75 88 GLN A CA 1
ATOM 681 C C . GLN A 1 88 ? 37.758 6.227 -9.561 1.00 55.75 88 GLN A C 1
ATOM 683 O O . GLN A 1 88 ? 38.928 6.197 -9.159 1.00 55.75 88 GLN A O 1
ATOM 688 N N . PRO A 1 89 ? 37.349 7.204 -10.392 1.00 52.97 89 PRO A N 1
ATOM 689 C CA . PRO A 1 89 ? 38.214 8.328 -10.726 1.00 52.97 89 PRO A CA 1
ATOM 690 C C . PRO A 1 89 ? 38.335 9.260 -9.510 1.00 52.97 89 PRO A C 1
ATOM 692 O O . PRO A 1 89 ? 37.393 9.954 -9.136 1.00 52.97 89 PRO A O 1
ATOM 695 N N . LYS A 1 90 ? 39.513 9.281 -8.873 1.00 62.00 90 LYS A N 1
ATOM 696 C CA . LYS A 1 90 ? 39.828 10.244 -7.804 1.00 62.00 90 LYS A CA 1
ATOM 697 C C . LYS A 1 90 ? 39.895 11.672 -8.375 1.00 62.00 90 LYS A C 1
ATOM 699 O O . LYS A 1 90 ? 40.517 11.869 -9.423 1.00 62.00 90 LYS A O 1
ATOM 704 N N . PRO A 1 91 ? 39.355 12.692 -7.684 1.00 54.78 91 PRO A N 1
ATOM 705 C CA . PRO A 1 91 ? 39.500 14.079 -8.108 1.00 54.78 91 PRO A CA 1
ATOM 706 C C . PRO A 1 91 ? 40.957 14.542 -7.935 1.00 54.78 91 PRO A C 1
ATOM 708 O O . PRO A 1 91 ? 41.512 14.520 -6.834 1.00 54.78 91 PRO A O 1
ATOM 711 N N . LYS A 1 92 ? 41.590 14.975 -9.034 1.00 56.88 92 LYS A N 1
ATOM 712 C CA . LYS A 1 92 ? 42.906 15.637 -9.028 1.00 56.88 92 LYS A CA 1
ATOM 713 C C . LYS A 1 92 ? 42.802 16.965 -8.264 1.00 56.88 92 LYS A C 1
ATOM 715 O O . LYS A 1 92 ? 42.255 17.932 -8.788 1.00 56.88 92 LYS A O 1
ATOM 720 N N . LYS A 1 93 ? 43.384 17.045 -7.062 1.00 52.81 93 LYS A N 1
ATOM 721 C CA . LYS A 1 93 ? 43.749 18.334 -6.452 1.00 52.81 93 LYS A CA 1
ATOM 722 C C . LYS A 1 93 ? 44.892 18.944 -7.270 1.00 52.81 93 LYS A C 1
ATOM 724 O O . LYS A 1 93 ? 45.963 18.347 -7.367 1.00 52.81 93 LYS A O 1
ATOM 729 N N . ARG A 1 94 ? 44.645 20.100 -7.892 1.00 56.19 94 ARG A N 1
ATOM 730 C CA . ARG A 1 94 ? 45.696 20.949 -8.473 1.00 56.19 94 ARG A CA 1
ATOM 731 C C . ARG A 1 94 ? 46.405 21.693 -7.337 1.00 56.19 94 ARG A C 1
ATOM 733 O O . ARG A 1 94 ? 45.759 22.100 -6.374 1.00 56.19 94 ARG A O 1
ATOM 740 N N . LYS A 1 95 ? 47.726 21.743 -7.475 1.00 54.22 95 LYS A N 1
ATOM 741 C CA . LYS A 1 95 ? 48.710 22.424 -6.633 1.00 54.22 95 LYS A CA 1
ATOM 742 C C . LYS A 1 95 ? 48.621 23.935 -6.811 1.00 54.22 95 LYS A C 1
ATOM 744 O O . LYS A 1 95 ? 48.256 24.343 -7.938 1.00 54.22 95 LYS A O 1
#

Secondary structure (DSSP, 8-state):
--EEEEEEEEE-HHHHHHHHHHSS--GGGEEEEEEEEE-SSHHHHHHHHHHHTTT-EESSPPEEEEE-HHHHHHHTT----TT------------

Sequence (95 aa):
MPQYYVEGLFANKQGGRKKQKTSSYAANSIEPYAKTIWANSPKEAILFATDELNGGEWTEGPKVSLVTEEQRMRTQGAPEFPGFSASQPKPKKRK

Radius of gyration: 20.57 Å; chains: 1; bounding box: 63×33×35 Å

Foldseek 3Di:
DWKKWKKAKWFAQVQVVVCVVPVDGDPVRIDIDTDIDDDPDQVRVQVVSVVVSVNIGTPDRIDIDTDDVVNVCVVVCPPPPPDDDPDDDDDDDDD

pLDDT: mean 72.64, std 14.55, range [49.09, 90.56]